Protein AF-A0A200H8D3-F1 (afdb_monomer_lite)

pLDDT: mean 81.85, std 13.66, range [52.62, 95.56]

Structure (mmCIF, N/CA/C/O backbone):
data_AF-A0A200H8D3-F1
#
_entry.id   AF-A0A200H8D3-F1
#
loop_
_atom_site.group_PDB
_atom_site.id
_atom_site.type_symbol
_atom_site.label_atom_id
_atom_site.label_alt_id
_atom_site.label_comp_id
_atom_site.label_asym_id
_atom_site.label_entity_id
_atom_site.label_seq_id
_atom_site.pdbx_PDB_ins_code
_atom_site.Cartn_x
_atom_site.Cartn_y
_atom_site.Cartn_z
_atom_site.occupancy
_atom_site.B_iso_or_equiv
_atom_site.auth_seq_id
_atom_site.auth_comp_id
_atom_site.auth_asym_id
_atom_site.auth_atom_id
_atom_site.pdbx_PDB_model_num
ATOM 1 N N . MET A 1 1 ? -0.165 17.183 7.436 1.00 61.56 1 MET A N 1
ATOM 2 C CA . MET A 1 1 ? -0.916 17.230 6.161 1.00 61.56 1 MET A CA 1
ATOM 3 C C . MET A 1 1 ? 0.010 16.753 5.058 1.00 61.56 1 MET A C 1
ATOM 5 O O . MET A 1 1 ? 1.025 17.398 4.833 1.00 61.56 1 MET A O 1
ATOM 9 N N . MET A 1 2 ? -0.269 15.611 4.429 1.00 73.75 2 MET A N 1
ATOM 10 C CA . MET A 1 2 ? 0.452 15.219 3.212 1.00 73.75 2 MET A CA 1
ATOM 11 C C . MET A 1 2 ? -0.122 16.040 2.054 1.00 73.75 2 MET A C 1
ATOM 13 O O . MET A 1 2 ? -1.338 16.067 1.875 1.00 73.75 2 MET A O 1
ATOM 17 N N . ASN A 1 3 ? 0.729 16.766 1.328 1.00 88.56 3 ASN A N 1
ATOM 18 C CA . ASN A 1 3 ? 0.291 17.599 0.211 1.00 88.56 3 ASN A CA 1
ATOM 19 C C . ASN A 1 3 ? -0.173 16.705 -0.950 1.00 88.56 3 ASN A C 1
ATOM 21 O O . ASN A 1 3 ? 0.468 15.689 -1.228 1.00 88.56 3 ASN A O 1
ATOM 25 N N . SER A 1 4 ? -1.238 17.088 -1.659 1.00 88.88 4 SER A N 1
ATOM 26 C CA . SER A 1 4 ? -1.799 16.291 -2.765 1.00 88.88 4 SER A CA 1
ATOM 27 C C . SER A 1 4 ? -0.754 15.942 -3.834 1.00 88.88 4 SER A C 1
ATOM 29 O O . SER A 1 4 ? -0.807 14.863 -4.420 1.00 88.88 4 SER A O 1
ATOM 31 N N . SER A 1 5 ? 0.252 16.801 -4.031 1.00 91.12 5 SER A N 1
ATOM 32 C CA . SER A 1 5 ? 1.394 16.523 -4.913 1.00 91.12 5 SER A CA 1
ATOM 33 C C . SER A 1 5 ? 2.259 15.351 -4.437 1.00 91.12 5 SER A C 1
ATOM 35 O O . SER A 1 5 ? 2.685 14.540 -5.253 1.00 91.12 5 SER A O 1
ATOM 37 N N . THR A 1 6 ? 2.511 15.226 -3.131 1.00 93.81 6 THR A N 1
ATOM 38 C CA . THR A 1 6 ? 3.298 14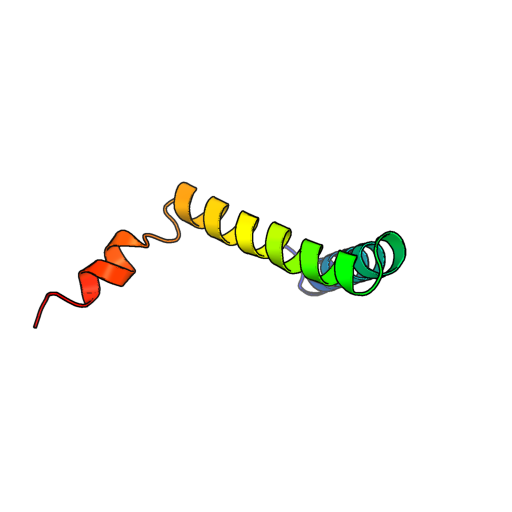.120 -2.560 1.00 93.81 6 THR A CA 1
ATOM 39 C C . THR A 1 6 ? 2.541 12.804 -2.679 1.00 93.81 6 THR A C 1
ATOM 41 O O . THR A 1 6 ? 3.125 11.791 -3.058 1.00 93.81 6 THR A O 1
ATOM 44 N N . THR A 1 7 ? 1.231 12.824 -2.423 1.00 93.25 7 THR A N 1
ATOM 45 C CA . THR A 1 7 ? 0.374 11.647 -2.611 1.00 93.25 7 THR A CA 1
ATOM 46 C C . THR A 1 7 ? 0.355 11.211 -4.075 1.00 93.25 7 THR A C 1
ATOM 48 O O . THR A 1 7 ? 0.506 10.024 -4.351 1.00 93.25 7 THR A O 1
ATOM 51 N N . GLY A 1 8 ? 0.251 12.159 -5.014 1.00 91.69 8 GLY A N 1
ATOM 52 C CA . GLY A 1 8 ? 0.317 11.872 -6.449 1.00 91.69 8 GLY A CA 1
ATOM 53 C C . GLY A 1 8 ? 1.653 11.260 -6.884 1.00 91.69 8 GLY A C 1
ATOM 54 O O . GLY A 1 8 ? 1.656 10.274 -7.619 1.00 91.69 8 GLY A O 1
ATOM 55 N N . LEU A 1 9 ? 2.779 11.786 -6.386 1.00 95.31 9 LEU A N 1
ATOM 56 C CA . LEU A 1 9 ? 4.117 11.246 -6.659 1.00 95.31 9 LEU A CA 1
ATOM 57 C C . LEU A 1 9 ? 4.228 9.794 -6.178 1.00 95.31 9 LEU A C 1
ATOM 59 O O . LEU A 1 9 ? 4.597 8.913 -6.954 1.00 95.31 9 LEU A O 1
ATOM 63 N N . ILE A 1 10 ? 3.870 9.538 -4.916 1.00 95.56 10 ILE A N 1
ATOM 64 C CA . ILE A 1 10 ? 3.953 8.197 -4.325 1.00 95.56 10 ILE A CA 1
ATOM 65 C C . ILE A 1 10 ? 3.039 7.226 -5.079 1.00 95.56 10 ILE A C 1
ATOM 67 O O . ILE A 1 10 ? 3.481 6.138 -5.442 1.00 95.56 10 ILE A O 1
ATOM 71 N N . ALA A 1 11 ? 1.798 7.622 -5.372 1.00 93.00 11 ALA A N 1
ATOM 72 C CA . ALA A 1 11 ? 0.863 6.786 -6.118 1.00 93.00 11 ALA A CA 1
ATOM 73 C C . ALA A 1 11 ? 1.409 6.420 -7.509 1.00 93.00 11 ALA A C 1
ATOM 75 O O . ALA A 1 11 ? 1.424 5.244 -7.871 1.00 93.00 11 ALA A O 1
ATOM 76 N N . GLY A 1 12 ? 1.916 7.402 -8.262 1.00 92.62 12 GLY A N 1
ATOM 77 C CA . GLY A 1 12 ? 2.489 7.174 -9.590 1.00 92.62 12 GLY A CA 1
ATOM 78 C C . GLY A 1 12 ? 3.710 6.251 -9.567 1.00 92.62 12 GLY A C 1
ATOM 79 O O . GLY A 1 12 ? 3.804 5.336 -10.385 1.00 92.62 12 GLY A O 1
ATOM 80 N N . LEU A 1 13 ? 4.613 6.438 -8.599 1.00 95.31 13 LEU A N 1
ATOM 81 C CA . LEU A 1 13 ? 5.800 5.593 -8.444 1.00 95.31 13 LEU A CA 1
ATOM 82 C C . LEU A 1 13 ? 5.425 4.137 -8.140 1.00 95.31 13 LEU A C 1
ATOM 84 O O . LEU A 1 13 ? 5.965 3.221 -8.758 1.00 95.31 13 LEU A O 1
ATOM 88 N N . LEU A 1 14 ? 4.475 3.916 -7.228 1.00 92.31 14 LEU A N 1
ATOM 89 C CA . LEU A 1 14 ? 4.010 2.572 -6.878 1.00 92.31 14 LEU A CA 1
ATOM 90 C C . LEU A 1 14 ? 3.361 1.866 -8.072 1.00 92.31 14 LEU A C 1
ATOM 92 O O . LEU A 1 14 ? 3.631 0.689 -8.307 1.00 92.31 14 LEU A O 1
ATOM 96 N N . ILE A 1 15 ? 2.558 2.591 -8.857 1.00 91.19 15 ILE A N 1
ATOM 97 C CA . ILE A 1 15 ? 1.957 2.061 -10.087 1.00 91.19 15 ILE A CA 1
ATOM 98 C C . ILE A 1 15 ? 3.052 1.665 -11.088 1.00 91.19 15 ILE A C 1
ATOM 100 O O . ILE A 1 15 ? 3.014 0.559 -11.627 1.00 91.19 15 ILE A O 1
ATOM 104 N N . ALA A 1 16 ? 4.056 2.520 -11.304 1.00 93.00 16 ALA A N 1
ATOM 105 C CA . ALA A 1 16 ? 5.165 2.228 -12.212 1.00 93.00 16 ALA A CA 1
ATOM 106 C C . ALA A 1 16 ? 5.958 0.984 -11.778 1.00 93.00 16 ALA A C 1
ATOM 108 O O . ALA A 1 16 ? 6.258 0.124 -12.609 1.00 93.00 16 ALA A O 1
ATOM 109 N N . VAL A 1 17 ? 6.250 0.837 -10.483 1.00 93.25 17 VAL A N 1
ATOM 110 C CA . VAL A 1 17 ? 6.927 -0.354 -9.942 1.00 93.25 17 VAL A CA 1
ATOM 111 C C . VAL A 1 17 ? 6.067 -1.606 -10.132 1.00 93.25 17 VAL A C 1
ATOM 113 O O . VAL A 1 17 ? 6.570 -2.623 -10.611 1.00 93.25 17 VAL A O 1
ATOM 116 N N . ALA A 1 18 ? 4.767 -1.541 -9.836 1.00 91.00 18 ALA A N 1
ATOM 117 C CA . ALA A 1 18 ? 3.867 -2.683 -9.996 1.00 91.00 18 ALA A CA 1
ATOM 118 C C . ALA A 1 18 ? 3.809 -3.177 -11.454 1.00 91.00 18 ALA A C 1
ATOM 120 O O . ALA A 1 18 ? 3.896 -4.380 -11.710 1.00 91.00 18 ALA A O 1
ATOM 121 N N . ILE A 1 19 ? 3.731 -2.242 -12.408 1.00 90.06 19 ILE A N 1
ATOM 122 C CA . ILE A 1 19 ? 3.686 -2.550 -13.842 1.00 90.06 19 ILE A CA 1
ATOM 123 C C . ILE A 1 19 ? 5.040 -3.061 -14.347 1.00 90.06 19 ILE A C 1
ATOM 125 O O . ILE A 1 19 ? 5.081 -4.026 -15.102 1.00 90.06 19 ILE A O 1
ATOM 129 N N . THR A 1 20 ? 6.159 -2.454 -13.953 1.00 92.19 20 THR A N 1
ATOM 130 C CA . THR A 1 20 ? 7.488 -2.854 -14.461 1.00 92.19 20 THR A CA 1
ATOM 131 C C . THR A 1 20 ? 7.976 -4.182 -13.886 1.00 92.19 20 THR A C 1
ATOM 133 O O . THR A 1 20 ? 8.615 -4.948 -14.603 1.00 92.19 20 THR A O 1
ATOM 136 N N . THR A 1 21 ? 7.651 -4.492 -12.627 1.00 91.50 21 THR A N 1
ATOM 137 C CA . THR A 1 21 ? 8.140 -5.713 -11.959 1.00 91.50 21 THR A CA 1
ATOM 138 C C . THR A 1 21 ? 7.317 -6.951 -12.319 1.00 91.50 21 THR A C 1
ATOM 140 O O . THR A 1 21 ? 7.859 -8.050 -12.373 1.00 91.50 21 THR A O 1
ATOM 143 N N . GLY A 1 22 ? 6.010 -6.800 -12.569 1.00 84.31 22 GLY A N 1
ATOM 144 C CA . GLY A 1 22 ? 5.120 -7.940 -12.832 1.00 84.31 22 GLY A CA 1
ATOM 145 C C . GLY A 1 22 ? 4.188 -7.787 -14.034 1.00 84.31 22 GLY A C 1
ATOM 146 O O . GLY A 1 22 ? 3.327 -8.642 -14.250 1.00 84.31 22 GLY A O 1
ATOM 147 N N . GLY A 1 23 ? 4.315 -6.716 -14.818 1.00 88.50 23 GLY A N 1
ATOM 148 C CA . GLY A 1 23 ? 3.442 -6.450 -15.958 1.00 88.50 23 GLY A CA 1
ATOM 149 C C . GLY A 1 23 ? 1.988 -6.210 -15.544 1.00 88.50 23 GLY A C 1
ATOM 150 O O . GLY A 1 23 ? 1.686 -5.727 -14.452 1.00 88.50 23 GLY A O 1
ATOM 151 N N . PHE A 1 24 ? 1.061 -6.586 -16.426 1.00 86.62 24 PHE A N 1
ATOM 152 C CA . PHE A 1 24 ? -0.378 -6.450 -16.182 1.00 86.62 24 PHE A CA 1
ATOM 153 C C . PHE A 1 24 ? -0.861 -7.284 -14.983 1.00 86.62 24 PHE A C 1
ATOM 155 O O . PHE A 1 24 ? -1.638 -6.798 -14.164 1.00 86.62 24 PHE A O 1
ATOM 162 N N . LEU A 1 25 ? -0.368 -8.521 -14.841 1.00 89.88 25 LEU A N 1
ATOM 163 C CA . LEU A 1 25 ? -0.745 -9.387 -13.719 1.00 89.88 25 LEU A CA 1
ATOM 164 C C . LEU A 1 25 ? -0.166 -8.888 -12.391 1.00 89.88 25 LEU A C 1
ATOM 166 O O . LEU A 1 25 ? -0.863 -8.927 -11.380 1.00 89.88 25 LEU A O 1
ATOM 170 N N . GLY A 1 26 ? 1.064 -8.363 -12.391 1.00 87.38 26 GLY A N 1
ATOM 171 C CA . GLY A 1 26 ? 1.664 -7.725 -11.217 1.00 87.38 26 GLY A CA 1
ATOM 172 C C . GLY A 1 26 ? 0.880 -6.505 -10.744 1.00 87.38 26 GLY A C 1
ATOM 173 O O . GLY A 1 26 ? 0.631 -6.360 -9.549 1.00 87.38 26 GLY A O 1
ATOM 174 N N . PHE A 1 27 ? 0.410 -5.675 -11.677 1.00 88.12 27 PHE A N 1
ATOM 175 C CA . PHE A 1 27 ? -0.480 -4.557 -11.367 1.00 88.12 27 PHE A CA 1
ATOM 176 C C . PHE A 1 27 ? -1.815 -5.019 -10.768 1.00 88.12 27 PHE A C 1
ATOM 178 O O . PHE A 1 2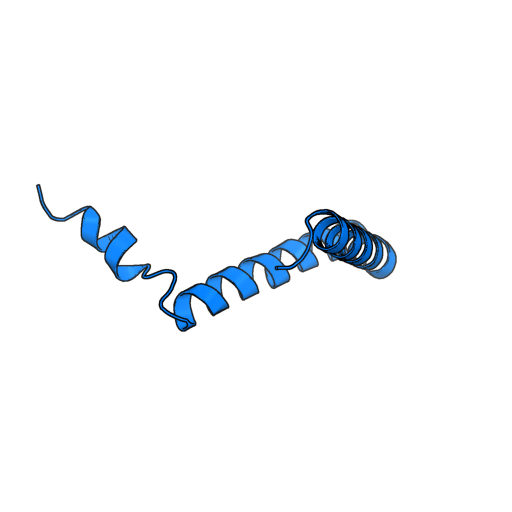7 ? -2.255 -4.478 -9.753 1.00 88.12 27 PHE A O 1
ATOM 185 N N . LEU A 1 28 ? -2.438 -6.051 -11.346 1.00 92.12 28 LEU A N 1
ATOM 186 C CA . LEU A 1 28 ? -3.702 -6.585 -10.841 1.00 92.12 28 LEU A CA 1
ATO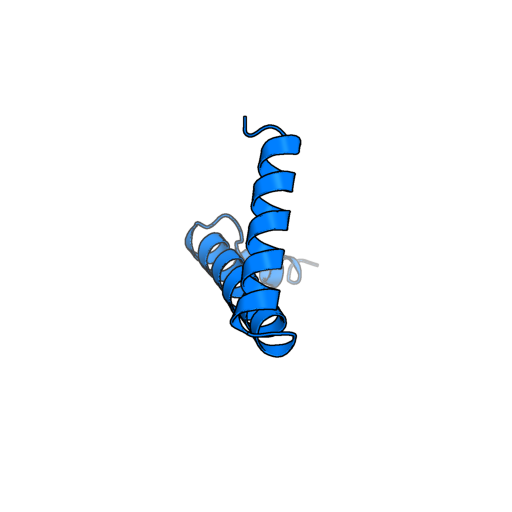M 187 C C . LEU A 1 28 ? -3.542 -7.172 -9.430 1.00 92.12 28 LEU A C 1
ATOM 189 O O . LEU A 1 28 ? -4.346 -6.880 -8.546 1.00 92.12 28 LEU A O 1
ATOM 193 N N . LEU A 1 29 ? -2.462 -7.923 -9.190 1.00 91.94 29 LEU A N 1
ATOM 194 C CA . LEU A 1 29 ? -2.104 -8.415 -7.858 1.00 91.94 29 LEU A CA 1
ATOM 195 C C . LEU A 1 29 ? -1.848 -7.271 -6.876 1.00 91.94 29 LEU A C 1
ATOM 197 O O . LEU A 1 29 ? -2.325 -7.341 -5.748 1.00 91.94 29 LEU A O 1
ATOM 201 N N . ALA A 1 30 ? -1.149 -6.211 -7.289 1.00 91.69 30 ALA A N 1
ATOM 202 C CA . ALA A 1 30 ? -0.894 -5.047 -6.444 1.00 91.69 30 ALA A CA 1
ATOM 203 C C . ALA A 1 30 ? -2.193 -4.337 -6.033 1.00 91.69 30 ALA A C 1
ATOM 205 O O . ALA A 1 30 ? -2.324 -3.937 -4.878 1.00 91.69 30 ALA A O 1
ATOM 206 N N . ILE A 1 31 ? -3.175 -4.233 -6.934 1.00 92.38 31 ILE A N 1
ATOM 207 C CA . ILE A 1 31 ? -4.504 -3.707 -6.593 1.00 92.38 31 ILE A CA 1
ATOM 208 C C . ILE A 1 31 ? -5.222 -4.630 -5.609 1.00 92.38 31 ILE A C 1
ATOM 210 O O . ILE A 1 31 ? -5.763 -4.148 -4.617 1.00 92.38 31 ILE A O 1
ATOM 214 N N . VAL A 1 32 ? -5.228 -5.942 -5.856 1.00 94.56 32 VAL A N 1
ATOM 215 C CA . VAL A 1 32 ? -5.941 -6.898 -4.994 1.00 94.56 32 VAL A CA 1
ATOM 216 C C . VAL A 1 32 ? -5.318 -6.952 -3.599 1.00 94.56 32 VAL A C 1
ATOM 218 O O . VAL A 1 32 ? -6.037 -6.815 -2.612 1.00 94.56 32 VAL A O 1
ATOM 221 N N . LEU A 1 33 ? -3.994 -7.098 -3.492 1.00 91.44 33 LEU A N 1
ATOM 222 C CA . LEU A 1 33 ? -3.300 -7.134 -2.201 1.00 91.44 33 LEU A CA 1
ATOM 223 C C . LEU A 1 33 ? -3.296 -5.768 -1.516 1.00 91.44 33 LEU A C 1
ATOM 225 O O . LEU A 1 33 ? -3.559 -5.692 -0.320 1.00 91.44 33 LEU A O 1
ATOM 229 N N . GLY A 1 34 ? -2.997 -4.693 -2.247 1.00 91.38 34 GLY A N 1
ATOM 230 C CA . GLY A 1 34 ? -2.924 -3.345 -1.686 1.00 91.38 34 GLY A CA 1
ATOM 231 C C . GLY A 1 34 ? -4.295 -2.824 -1.259 1.00 91.38 34 GLY A C 1
ATOM 232 O O . GLY A 1 34 ? -4.459 -2.350 -0.137 1.00 91.38 34 GLY A O 1
ATOM 233 N N . GLY A 1 35 ? -5.301 -2.968 -2.123 1.00 92.25 35 GLY A N 1
ATOM 234 C CA . GLY A 1 35 ? -6.686 -2.607 -1.824 1.00 92.25 35 GLY A CA 1
ATOM 235 C C . GLY A 1 35 ? -7.306 -3.514 -0.763 1.00 92.25 35 GLY A C 1
ATOM 236 O O . GLY A 1 35 ? -7.902 -3.019 0.192 1.00 92.25 35 GLY A O 1
ATOM 237 N N . GLY A 1 36 ? -7.112 -4.830 -0.873 1.00 91.69 36 GLY A N 1
ATOM 238 C CA . GLY A 1 36 ? -7.589 -5.797 0.117 1.00 91.69 36 GLY A CA 1
ATOM 239 C C . GLY A 1 36 ? -6.946 -5.594 1.490 1.00 91.69 36 GLY A C 1
ATOM 240 O O . GLY A 1 36 ? -7.649 -5.547 2.496 1.00 91.69 36 GLY A O 1
ATOM 241 N N . GLY A 1 37 ? -5.630 -5.384 1.539 1.00 88.44 37 GLY A N 1
ATOM 242 C CA . GLY A 1 37 ? -4.901 -5.072 2.768 1.00 88.44 37 GLY A CA 1
ATOM 243 C C . GLY A 1 37 ? -5.351 -3.757 3.404 1.00 88.44 37 GLY A C 1
ATOM 244 O O . GLY A 1 37 ? -5.504 -3.697 4.622 1.00 88.44 37 GLY A O 1
ATOM 245 N N . MET A 1 38 ? -5.644 -2.728 2.599 1.00 87.56 38 MET A N 1
ATOM 246 C CA . MET A 1 38 ? -6.215 -1.474 3.102 1.00 87.56 38 MET A CA 1
ATOM 247 C C . MET A 1 38 ? -7.606 -1.693 3.705 1.00 87.56 38 MET A C 1
ATOM 249 O O . MET A 1 38 ? -7.861 -1.232 4.814 1.00 87.56 38 MET A O 1
ATOM 253 N N . LEU A 1 39 ? -8.486 -2.438 3.034 1.00 85.00 39 LEU A N 1
ATOM 254 C CA . LEU A 1 39 ? -9.823 -2.748 3.553 1.00 85.00 39 LEU A CA 1
ATOM 255 C C . LEU A 1 39 ? -9.766 -3.546 4.861 1.00 85.00 39 LEU A C 1
ATOM 257 O O . LEU A 1 39 ? -10.433 -3.179 5.826 1.00 85.00 39 LEU A O 1
ATOM 261 N N . ILE A 1 40 ? -8.938 -4.592 4.918 1.00 86.94 40 ILE A N 1
ATOM 262 C CA . ILE A 1 40 ? -8.746 -5.404 6.128 1.00 86.94 40 ILE A CA 1
ATOM 263 C C . ILE A 1 40 ? -8.163 -4.546 7.254 1.00 86.94 40 ILE A C 1
ATOM 265 O O . ILE A 1 40 ? -8.663 -4.582 8.374 1.00 86.94 40 ILE A O 1
ATOM 269 N N . GLY A 1 41 ? -7.145 -3.733 6.964 1.00 85.38 41 GLY A N 1
ATOM 270 C CA . GLY A 1 41 ? -6.535 -2.841 7.949 1.00 85.38 41 GLY A CA 1
ATOM 271 C C . GLY A 1 41 ? -7.539 -1.851 8.537 1.00 85.38 41 GLY A C 1
ATOM 272 O O . GLY A 1 41 ? -7.584 -1.673 9.751 1.00 85.38 41 GLY A O 1
ATOM 273 N N . ARG A 1 42 ? -8.403 -1.269 7.701 1.00 85.31 42 ARG A N 1
ATOM 274 C CA . ARG A 1 42 ? -9.460 -0.349 8.150 1.00 85.31 42 ARG A CA 1
ATOM 275 C C . ARG A 1 42 ? -10.578 -1.049 8.920 1.00 85.31 42 ARG A C 1
ATOM 277 O O . ARG A 1 42 ? -11.133 -0.456 9.842 1.00 85.31 42 ARG A O 1
ATOM 284 N N . GLN A 1 43 ? -10.865 -2.309 8.592 1.00 80.19 43 GLN A N 1
ATOM 285 C CA . GLN A 1 43 ? -11.781 -3.143 9.366 1.00 80.19 43 GLN A CA 1
ATOM 286 C C . GLN A 1 43 ? -11.223 -3.461 10.762 1.00 80.19 43 GLN A C 1
ATOM 288 O O . GLN A 1 43 ? -11.949 -3.378 11.750 1.00 80.19 43 GLN A O 1
ATOM 293 N N . LEU A 1 44 ? -9.935 -3.802 10.864 1.00 81.75 44 LEU A N 1
ATOM 294 C CA . LEU A 1 44 ? -9.272 -4.062 12.149 1.00 81.75 44 LEU A CA 1
ATOM 295 C C . LEU A 1 44 ? -9.097 -2.787 12.980 1.00 81.75 44 LEU A C 1
ATOM 297 O O . LEU A 1 44 ? -9.174 -2.841 14.204 1.00 81.75 44 LEU A O 1
ATOM 301 N N . ALA A 1 45 ? -8.888 -1.645 12.324 1.00 81.19 45 ALA A N 1
ATOM 302 C CA . ALA A 1 45 ? -8.806 -0.342 12.976 1.00 81.19 45 ALA A CA 1
ATOM 303 C C . ALA A 1 45 ? -10.158 0.147 13.533 1.00 81.19 45 ALA A C 1
ATOM 305 O O . ALA A 1 45 ? -10.193 1.176 14.203 1.00 81.19 45 ALA A O 1
ATOM 306 N N . GLY A 1 46 ? -11.266 -0.554 13.251 1.00 72.75 46 GLY A N 1
ATOM 307 C CA . GLY A 1 46 ? -12.614 -0.144 13.658 1.00 72.75 46 GLY A CA 1
ATOM 308 C C . GLY A 1 46 ? -13.133 1.100 12.926 1.00 72.75 46 GLY A C 1
ATOM 309 O O . GLY A 1 46 ? -14.192 1.609 13.272 1.00 72.75 46 GLY A O 1
ATOM 310 N N . GLU A 1 47 ? -12.410 1.596 11.913 1.00 67.12 47 GLU A N 1
ATOM 311 C CA . GLU A 1 47 ? -12.853 2.709 11.059 1.00 67.12 47 GLU A CA 1
ATOM 312 C C . GLU A 1 47 ? -13.977 2.291 10.114 1.00 67.12 47 GLU A C 1
ATOM 314 O O . GLU A 1 47 ? -14.824 3.097 9.733 1.00 67.12 47 GLU A O 1
ATOM 319 N N . ILE A 1 48 ? -13.945 1.031 9.692 1.00 62.59 48 ILE A N 1
ATOM 320 C CA . ILE A 1 48 ? -15.006 0.402 8.925 1.00 62.59 48 ILE A CA 1
ATOM 321 C C . ILE A 1 48 ? -15.600 -0.629 9.865 1.00 62.59 48 ILE A C 1
ATOM 323 O O . ILE A 1 48 ? -14.982 -1.656 10.108 1.00 62.59 48 ILE A O 1
ATOM 327 N N . ASP A 1 49 ? -16.770 -0.360 10.427 1.00 65.56 49 ASP A N 1
ATOM 328 C CA . ASP A 1 49 ? -17.546 -1.392 11.098 1.00 65.56 49 ASP A CA 1
ATOM 329 C C . ASP A 1 49 ? -18.461 -2.037 10.052 1.00 65.56 49 ASP A C 1
ATOM 331 O O . ASP A 1 49 ? -19.572 -1.571 9.783 1.00 65.56 49 ASP A O 1
ATOM 335 N N . LEU A 1 50 ? -17.979 -3.098 9.390 1.00 58.72 50 LEU A N 1
ATOM 336 C CA . LEU A 1 50 ? -18.831 -3.913 8.517 1.00 58.72 50 LEU A CA 1
ATOM 337 C C . LEU A 1 50 ? -20.075 -4.423 9.275 1.00 58.72 50 LEU A C 1
ATOM 339 O O . LEU A 1 50 ? -21.093 -4.684 8.635 1.00 58.72 50 LEU A O 1
ATOM 343 N N . GLY A 1 51 ? -20.033 -4.518 10.611 1.00 61.22 51 GLY A N 1
ATOM 344 C CA . GLY A 1 51 ? -21.186 -4.824 11.454 1.00 61.22 51 GLY A CA 1
ATOM 345 C C . GLY A 1 51 ? -22.296 -3.782 11.335 1.00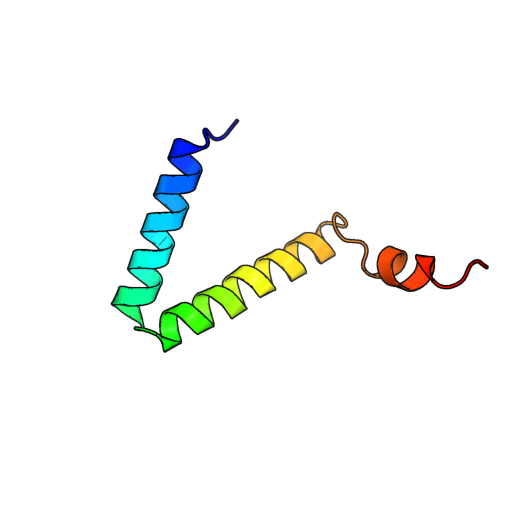 61.22 51 GLY A C 1
ATOM 346 O O . GLY A 1 51 ? -23.440 -4.159 11.093 1.00 61.22 51 GLY A O 1
ATOM 347 N N . ASP A 1 52 ? -21.974 -2.491 11.395 1.00 57.16 52 ASP A N 1
ATOM 348 C CA . ASP A 1 52 ? -22.953 -1.402 11.259 1.00 57.16 52 ASP A CA 1
ATOM 349 C C . ASP A 1 52 ? -23.468 -1.239 9.821 1.00 57.16 52 ASP A C 1
ATOM 351 O O . ASP A 1 52 ? -24.658 -0.993 9.604 1.00 57.16 52 ASP A O 1
ATOM 355 N N . VAL A 1 53 ? -22.616 -1.463 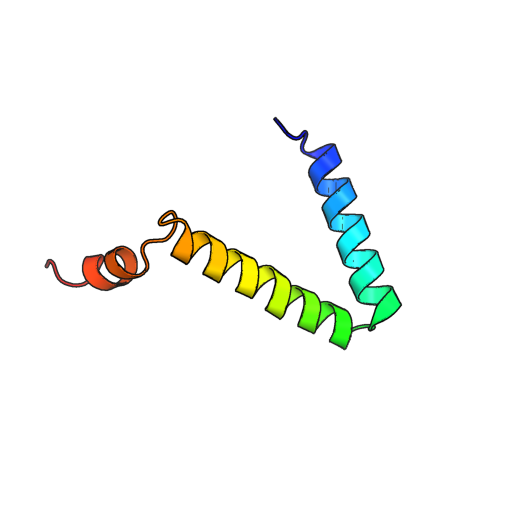8.814 1.00 59.16 53 VAL A N 1
ATOM 356 C CA . VAL A 1 53 ? -23.030 -1.427 7.396 1.00 59.16 53 VAL A CA 1
ATOM 357 C C . VAL A 1 53 ? -24.017 -2.559 7.066 1.00 59.16 53 VAL A C 1
ATOM 359 O O . VAL A 1 53 ? -24.941 -2.358 6.273 1.00 59.16 53 VAL A O 1
ATOM 362 N N . PHE A 1 54 ? -23.882 -3.733 7.695 1.00 58.81 54 PHE A N 1
ATOM 363 C CA . PHE A 1 54 ? -24.839 -4.838 7.551 1.00 58.81 54 PHE A CA 1
ATOM 364 C C . PHE A 1 54 ? -26.032 -4.755 8.527 1.00 58.81 54 PHE A C 1
ATOM 366 O O . PHE A 1 54 ? -27.130 -5.193 8.171 1.00 58.81 54 PHE A O 1
ATOM 373 N N . ALA A 1 55 ? -25.873 -4.174 9.722 1.00 62.41 55 ALA A N 1
ATOM 374 C CA . ALA A 1 55 ? -26.936 -4.038 10.727 1.00 62.41 55 ALA A CA 1
ATOM 375 C C . ALA A 1 55 ? -27.886 -2.854 10.467 1.00 62.41 55 ALA A C 1
ATOM 377 O O . ALA A 1 55 ? -29.059 -2.924 10.845 1.00 62.41 55 ALA A O 1
ATOM 378 N N . GLY A 1 56 ? -27.437 -1.812 9.759 1.00 57.31 56 GLY A N 1
ATOM 379 C CA . GLY A 1 56 ? -28.259 -0.659 9.366 1.00 57.31 56 GLY A CA 1
ATOM 380 C C . GLY A 1 56 ? -29.448 -0.996 8.454 1.00 57.31 56 GLY A C 1
ATOM 381 O O . GLY A 1 56 ? -30.344 -0.176 8.289 1.00 57.31 56 GLY A O 1
ATOM 382 N N . ARG A 1 57 ? -29.507 -2.216 7.903 1.00 58.94 57 ARG A N 1
ATOM 383 C CA . ARG A 1 57 ? -30.643 -2.721 7.110 1.00 58.94 57 ARG A CA 1
ATOM 384 C C . ARG A 1 57 ? -31.752 -3.398 7.923 1.00 58.94 57 ARG A C 1
ATOM 386 O O . ARG A 1 57 ? -32.734 -3.823 7.330 1.00 58.94 57 ARG A O 1
ATOM 393 N N . ARG A 1 58 ? -31.614 -3.544 9.247 1.00 56.72 58 ARG A N 1
ATOM 394 C CA . ARG A 1 58 ? -32.583 -4.271 10.095 1.00 56.72 58 ARG A CA 1
ATOM 395 C C . ARG A 1 58 ? -33.280 -3.366 11.118 1.00 56.72 58 ARG A C 1
ATOM 397 O O . ARG A 1 58 ? -33.453 -3.758 12.271 1.00 56.72 58 ARG A O 1
ATOM 404 N N . ARG A 1 59 ? -33.633 -2.141 10.729 1.00 54.84 59 ARG A N 1
ATOM 405 C CA . ARG A 1 59 ? -34.509 -1.258 11.515 1.00 54.84 59 ARG A CA 1
ATOM 406 C C . ARG A 1 59 ? -35.409 -0.470 10.562 1.00 54.84 59 ARG A C 1
ATOM 408 O O . ARG A 1 59 ? -35.159 0.702 10.307 1.00 54.84 59 ARG A O 1
ATOM 415 N N . GLU A 1 60 ? -36.407 -1.156 10.019 1.00 52.62 60 GLU A N 1
ATOM 416 C CA . GLU A 1 60 ? -37.638 -0.561 9.485 1.00 52.62 60 GLU A CA 1
ATOM 417 C C . GLU A 1 60 ? -38.824 -1.090 10.293 1.00 52.62 60 GLU A C 1
ATOM 419 O O . GLU A 1 60 ? -38.773 -2.283 10.684 1.00 52.62 60 GLU A O 1
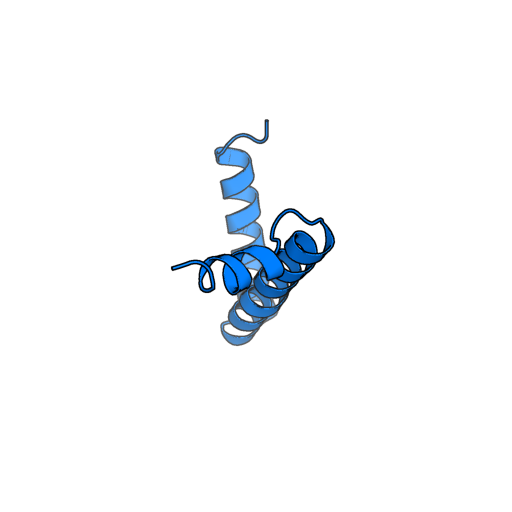#

Foldseek 3Di:
DQDPVNVVVVVVVVQVCQCVVPNPVSNVVCCCCVVVVVVVVCCVVVVDVVVCVVCVVPDD

Sequence (60 aa):
MMNSSTTGLIAGLLIAVAITTGGFLGFLLAIVLGGGGMLIGRQLAGEIDLGDVFAGRRRE

Secondary structure (DSSP, 8-state):
---HHHHHHHHHHHHHHHHHHHHHHHHHHHHHHHHHHHHHHHHHTTSS-HHHHHHTTS--

Radius of gyration: 16.36 Å; chains: 1; bounding box: 46×27×30 Å